Protein AF-A0A173L219-F1 (afdb_monomer)

Foldseek 3Di:
DALDQDDPPDDPVVNVVSVVLLQVDAAPWLVLLVQLLVCVVCCVPCVVSLVVSLVVDPPDDSNSPNVSSVVLNVVCVLCVVLVHNCVPHVVVLSGCSRGGDDDPVSCCSRPVVVVVVD

pLDDT: mean 87.5, std 11.92, range [40.5, 96.69]

Structure (mmCIF, N/CA/C/O backbone):
data_AF-A0A173L219-F1
#
_entry.id   AF-A0A173L219-F1
#
loop_
_atom_site.group_PDB
_atom_site.id
_atom_site.type_symbol
_atom_site.label_atom_id
_atom_site.label_alt_id
_atom_site.label_comp_id
_atom_site.label_asym_id
_atom_site.label_entity_id
_atom_site.label_seq_id
_atom_site.pdbx_PDB_ins_code
_atom_site.Cartn_x
_atom_site.Cartn_y
_atom_site.Cartn_z
_atom_site.occupancy
_atom_site.B_iso_or_equiv
_atom_site.auth_seq_id
_atom_site.auth_comp_id
_atom_site.auth_asym_id
_atom_site.auth_atom_id
_atom_site.pdbx_PDB_model_num
ATOM 1 N N . MET A 1 1 ? 4.549 -4.995 -19.127 1.00 45.41 1 MET A N 1
ATOM 2 C CA . MET A 1 1 ? 3.088 -5.220 -19.159 1.00 45.41 1 MET A CA 1
ATOM 3 C C . MET A 1 1 ? 2.520 -4.294 -18.117 1.00 45.41 1 MET A C 1
ATOM 5 O O . MET A 1 1 ? 3.044 -4.328 -17.012 1.00 45.41 1 MET A O 1
ATOM 9 N N . SER A 1 2 ? 1.538 -3.466 -18.469 1.00 55.41 2 SER A N 1
ATOM 10 C CA . SER A 1 2 ? 0.892 -2.622 -17.468 1.00 55.41 2 SER A CA 1
ATOM 11 C C . SER A 1 2 ? 0.022 -3.472 -16.558 1.00 55.41 2 SER A C 1
ATOM 13 O O . SER A 1 2 ? -0.604 -4.428 -17.018 1.00 55.41 2 SER A O 1
ATOM 15 N N . ILE A 1 3 ? 0.052 -3.181 -15.262 1.00 68.19 3 ILE A N 1
ATOM 16 C CA . ILE A 1 3 ? -0.757 -3.887 -14.271 1.00 68.19 3 ILE A CA 1
ATOM 17 C C . ILE A 1 3 ? -2.071 -3.145 -14.155 1.00 68.19 3 ILE A C 1
ATOM 19 O O . ILE A 1 3 ? -2.193 -2.150 -13.444 1.00 68.19 3 ILE A O 1
ATOM 23 N N . GLU A 1 4 ? -3.049 -3.634 -14.901 1.00 76.62 4 GLU A N 1
ATOM 24 C CA . GLU A 1 4 ? -4.408 -3.123 -14.853 1.00 76.62 4 GLU A CA 1
ATOM 25 C C . GLU A 1 4 ? -5.155 -3.782 -13.692 1.00 76.62 4 GLU A C 1
ATOM 27 O O . GLU A 1 4 ? -5.053 -4.989 -13.457 1.00 76.62 4 GLU A O 1
ATOM 32 N N . ARG A 1 5 ? -5.879 -2.962 -12.926 1.00 83.06 5 ARG A N 1
ATOM 33 C CA . ARG A 1 5 ? -6.786 -3.442 -11.882 1.00 83.06 5 ARG A CA 1
ATOM 34 C C . ARG A 1 5 ? -7.889 -4.280 -12.547 1.00 83.06 5 ARG A C 1
ATOM 36 O O . ARG A 1 5 ? -8.445 -3.809 -13.539 1.00 83.06 5 ARG A O 1
ATOM 43 N N . PRO A 1 6 ? -8.225 -5.473 -12.023 1.00 87.25 6 PRO A N 1
ATOM 44 C CA . PRO A 1 6 ? -9.318 -6.269 -12.561 1.00 87.25 6 PRO A CA 1
ATOM 45 C C . PRO A 1 6 ? -10.645 -5.506 -12.536 1.00 87.25 6 PRO A C 1
ATOM 47 O O . PRO A 1 6 ? -10.881 -4.676 -11.652 1.00 87.25 6 PRO A O 1
ATOM 50 N N . GLU A 1 7 ? -11.523 -5.815 -13.488 1.00 89.56 7 GLU A N 1
ATOM 51 C CA . GLU A 1 7 ? -12.904 -5.333 -13.473 1.00 89.56 7 GLU A CA 1
ATOM 52 C C . GLU A 1 7 ? -13.654 -5.868 -12.240 1.00 89.56 7 GLU A C 1
ATOM 54 O O . GLU A 1 7 ? -13.315 -6.912 -11.673 1.00 89.56 7 GLU A O 1
ATOM 59 N N . TRP A 1 8 ? -14.682 -5.140 -11.798 1.00 84.12 8 TRP A N 1
ATOM 60 C CA . TRP A 1 8 ? -15.424 -5.473 -10.576 1.00 84.12 8 TRP A CA 1
ATOM 61 C C . TRP A 1 8 ? -16.128 -6.834 -10.631 1.00 84.12 8 TRP A C 1
ATOM 63 O O . TRP A 1 8 ? -16.298 -7.470 -9.595 1.00 84.12 8 TRP A O 1
ATOM 73 N N . ASP A 1 9 ? -16.521 -7.287 -11.818 1.00 91.06 9 ASP A N 1
ATOM 74 C CA . ASP A 1 9 ? -17.172 -8.573 -12.077 1.00 91.06 9 ASP A CA 1
ATOM 75 C C . ASP A 1 9 ? -16.181 -9.704 -12.409 1.00 91.06 9 ASP A C 1
ATOM 77 O O . ASP A 1 9 ? -16.592 -10.844 -12.652 1.00 91.06 9 ASP A O 1
ATOM 81 N N . ALA A 1 10 ? -14.871 -9.429 -12.382 1.00 91.75 10 ALA A N 1
ATOM 82 C CA . ALA A 1 10 ? -13.854 -10.452 -12.563 1.00 91.75 10 ALA A CA 1
ATOM 83 C C . ALA A 1 10 ? -13.937 -11.523 -11.463 1.00 91.75 10 ALA A C 1
ATOM 85 O O . ALA A 1 10 ? -14.252 -11.261 -10.302 1.00 91.75 10 ALA A O 1
ATOM 86 N N . SER A 1 11 ? -13.600 -12.764 -11.822 1.00 92.38 11 SER A N 1
ATOM 87 C CA . SER A 1 11 ? -13.628 -13.880 -10.870 1.00 92.38 11 SER A CA 1
ATOM 88 C C . SER A 1 11 ? -12.661 -13.680 -9.693 1.00 92.38 11 SER A C 1
ATOM 90 O O . SER A 1 11 ? -11.599 -13.068 -9.844 1.00 92.38 11 SER A O 1
ATOM 92 N N . CYS A 1 12 ? -12.958 -14.306 -8.549 1.00 88.19 12 CYS A N 1
ATOM 93 C CA . CYS A 1 12 ? -12.080 -14.273 -7.374 1.00 88.19 12 CYS A CA 1
ATOM 94 C C . CYS A 1 12 ? -10.646 -14.733 -7.681 1.00 88.19 12 CYS A C 1
ATOM 96 O O . CYS A 1 12 ? -9.706 -14.179 -7.129 1.00 88.19 12 CYS A O 1
ATOM 98 N N . ALA A 1 13 ? -10.457 -15.701 -8.586 1.00 92.06 13 ALA A N 1
ATOM 99 C CA . ALA A 1 13 ? -9.126 -16.179 -8.968 1.00 92.06 13 ALA A CA 1
ATOM 100 C C . ALA A 1 13 ? -8.288 -15.099 -9.680 1.00 92.06 13 ALA A C 1
ATOM 102 O O . ALA A 1 13 ? -7.078 -15.022 -9.478 1.00 92.06 13 ALA A O 1
ATOM 103 N N . VAL A 1 14 ? -8.928 -14.243 -10.485 1.00 89.56 14 VAL A N 1
ATOM 104 C CA . VAL A 1 14 ? -8.265 -13.114 -11.160 1.00 89.56 14 VAL A CA 1
ATOM 105 C C . VAL A 1 14 ? -7.879 -12.045 -10.142 1.00 89.56 14 VAL A C 1
ATOM 107 O O . VAL A 1 14 ? -6.739 -11.583 -10.140 1.00 89.56 14 VAL A O 1
ATOM 110 N N . TRP A 1 15 ? -8.799 -11.705 -9.237 1.00 87.50 15 TRP A N 1
ATOM 111 C CA . TRP A 1 15 ? -8.525 -10.788 -8.130 1.00 87.50 15 TRP A CA 1
ATOM 112 C C . TRP A 1 15 ? -7.400 -11.290 -7.227 1.00 87.50 15 TRP A C 1
ATOM 114 O O . TRP A 1 15 ? -6.500 -10.526 -6.887 1.00 87.50 15 TRP A O 1
ATOM 124 N N . GLN A 1 16 ? -7.397 -12.580 -6.897 1.00 87.81 16 GLN A N 1
ATOM 125 C CA . GLN A 1 16 ? -6.346 -13.184 -6.089 1.00 87.81 16 GLN A CA 1
ATOM 126 C C . GLN A 1 16 ? -4.990 -13.125 -6.797 1.00 87.81 16 GLN A C 1
ATOM 128 O O . GLN A 1 16 ? -4.023 -12.671 -6.196 1.00 87.81 16 GLN A O 1
ATOM 133 N N . GLY A 1 17 ? -4.929 -13.458 -8.092 1.00 89.88 17 GLY A N 1
ATOM 134 C CA . GLY A 1 17 ? -3.701 -13.322 -8.880 1.00 89.88 17 GLY A CA 1
ATOM 135 C C . GLY A 1 17 ? -3.180 -11.881 -8.952 1.00 89.88 17 GLY A C 1
ATOM 136 O O . GLY A 1 17 ? -1.973 -11.656 -8.863 1.00 89.88 17 GLY A O 1
ATOM 137 N N . TYR A 1 18 ? -4.076 -10.894 -9.057 1.00 89.19 18 TYR A N 1
ATOM 138 C CA . TYR A 1 18 ? -3.716 -9.476 -9.006 1.00 89.19 18 TYR A CA 1
ATOM 139 C C . TYR A 1 18 ? -3.141 -9.082 -7.639 1.00 89.19 18 TYR A C 1
ATOM 141 O O . TYR A 1 18 ? -2.053 -8.507 -7.568 1.00 89.19 18 TYR A O 1
ATOM 149 N N . CYS A 1 19 ? -3.824 -9.441 -6.550 1.00 87.94 19 CYS A N 1
ATOM 150 C CA . CYS A 1 19 ? -3.359 -9.186 -5.189 1.00 87.94 19 CYS A CA 1
ATOM 151 C C . CYS A 1 19 ? -2.004 -9.853 -4.916 1.00 87.94 19 CYS A C 1
ATOM 153 O O . CYS A 1 19 ? -1.095 -9.207 -4.394 1.00 87.94 19 CYS A O 1
ATOM 155 N N . ASP A 1 20 ? -1.832 -11.114 -5.311 1.00 89.56 20 ASP A N 1
ATOM 156 C CA . ASP A 1 20 ? -0.570 -11.846 -5.174 1.00 89.56 20 ASP A CA 1
ATOM 157 C C . ASP A 1 20 ? 0.561 -11.143 -5.928 1.00 89.56 20 ASP A C 1
ATOM 159 O O . ASP A 1 20 ? 1.658 -10.972 -5.391 1.00 89.56 20 ASP A O 1
ATOM 163 N N . HIS A 1 21 ? 0.283 -10.655 -7.141 1.00 90.56 21 HIS A N 1
ATOM 164 C CA . HIS A 1 21 ? 1.254 -9.907 -7.928 1.00 90.56 21 HIS A CA 1
ATOM 165 C C . HIS A 1 21 ? 1.680 -8.602 -7.239 1.00 90.56 21 HIS A C 1
ATOM 167 O O . HIS A 1 21 ? 2.879 -8.334 -7.123 1.00 90.56 21 HIS A O 1
ATOM 173 N N . LEU A 1 22 ? 0.734 -7.818 -6.709 1.00 91.00 22 LEU A N 1
ATOM 174 C CA . LEU A 1 22 ? 1.047 -6.590 -5.966 1.00 91.00 22 LEU A CA 1
ATOM 175 C C . LEU A 1 22 ? 1.828 -6.857 -4.673 1.00 91.00 22 LEU A C 1
ATOM 177 O O . LEU A 1 22 ? 2.625 -6.021 -4.245 1.00 91.00 22 LEU A O 1
ATOM 181 N N . ASN A 1 23 ? 1.622 -8.016 -4.052 1.00 89.12 23 ASN A N 1
ATOM 182 C CA . ASN A 1 23 ? 2.319 -8.421 -2.832 1.00 89.12 23 ASN A CA 1
ATOM 183 C C . ASN A 1 23 ? 3.742 -8.943 -3.071 1.00 89.12 23 ASN A C 1
ATOM 185 O O . ASN A 1 23 ? 4.484 -9.157 -2.109 1.00 89.12 23 ASN A O 1
ATOM 189 N N . THR A 1 24 ? 4.166 -9.091 -4.332 1.00 90.19 24 THR A N 1
ATOM 190 C CA . THR A 1 24 ? 5.585 -9.314 -4.653 1.00 90.19 24 THR A CA 1
ATOM 191 C C . THR A 1 24 ? 6.444 -8.089 -4.340 1.00 90.19 24 THR A C 1
ATOM 193 O O . THR A 1 24 ? 7.616 -8.244 -3.999 1.00 90.19 24 THR A O 1
ATOM 196 N N . VAL A 1 25 ? 5.867 -6.883 -4.401 1.00 91.75 25 VAL A N 1
ATOM 197 C CA . VAL A 1 25 ? 6.532 -5.638 -4.006 1.00 91.75 25 VAL A CA 1
ATOM 198 C C . VAL A 1 25 ? 6.426 -5.491 -2.494 1.00 91.75 25 VAL A C 1
ATOM 200 O O . VAL A 1 25 ? 5.349 -5.243 -1.951 1.00 91.75 25 VAL A O 1
ATOM 203 N N . LYS A 1 26 ? 7.564 -5.627 -1.812 1.00 89.25 26 LYS A N 1
ATOM 204 C CA . LYS A 1 26 ? 7.670 -5.423 -0.365 1.00 89.25 26 LYS A CA 1
ATOM 205 C C . LYS A 1 26 ? 8.357 -4.101 -0.076 1.00 89.25 26 LYS A C 1
ATOM 207 O O . LYS A 1 26 ? 9.429 -3.830 -0.616 1.00 89.25 26 LYS A O 1
ATOM 212 N N . PHE A 1 27 ? 7.766 -3.310 0.809 1.00 92.62 27 PHE A N 1
ATOM 213 C CA . PHE A 1 27 ? 8.435 -2.152 1.383 1.00 92.62 27 PHE A CA 1
ATOM 214 C C . PHE A 1 27 ? 9.255 -2.626 2.582 1.00 92.62 27 PHE A C 1
ATOM 216 O O . PHE A 1 27 ? 8.809 -3.465 3.363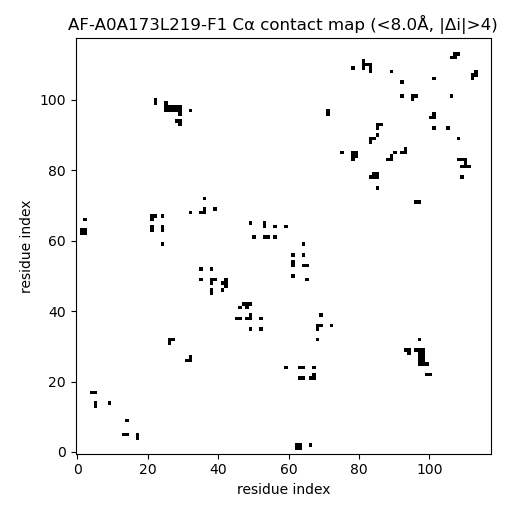 1.00 92.62 27 PHE A O 1
ATOM 223 N N . SER A 1 28 ? 10.467 -2.102 2.732 1.00 91.25 28 SER A N 1
ATOM 224 C CA . SER A 1 28 ? 11.385 -2.474 3.811 1.00 91.25 28 SER A CA 1
ATOM 225 C C . SER A 1 28 ? 10.798 -2.187 5.193 1.00 91.25 28 SER A C 1
ATOM 227 O O . SER A 1 28 ? 11.121 -2.876 6.157 1.00 91.25 28 SER A O 1
ATOM 229 N N . ASN A 1 29 ? 9.965 -1.149 5.296 1.00 93.38 29 ASN A N 1
ATOM 230 C CA . ASN A 1 29 ? 9.261 -0.742 6.506 1.00 93.38 29 ASN A CA 1
ATOM 231 C C . ASN A 1 29 ? 8.132 0.250 6.167 1.00 93.38 29 ASN A C 1
ATOM 233 O O . ASN A 1 29 ? 7.982 0.695 5.023 1.00 93.38 29 ASN A O 1
ATOM 237 N N . ALA A 1 30 ? 7.357 0.614 7.189 1.00 93.56 30 ALA A N 1
ATOM 238 C CA . ALA A 1 30 ? 6.255 1.556 7.057 1.00 93.56 30 ALA A CA 1
ATOM 239 C C . ALA A 1 30 ? 6.705 2.981 6.687 1.00 93.56 30 ALA A C 1
ATOM 241 O O . ALA A 1 30 ? 5.984 3.672 5.972 1.00 93.56 30 ALA A O 1
ATOM 242 N N . ASP A 1 31 ? 7.913 3.403 7.074 1.00 94.25 31 ASP A N 1
ATOM 243 C CA . ASP A 1 31 ? 8.449 4.724 6.713 1.00 94.25 31 ASP A CA 1
ATOM 244 C C . ASP A 1 31 ? 8.735 4.839 5.208 1.00 94.25 31 ASP A C 1
ATOM 246 O O . ASP A 1 31 ? 8.422 5.858 4.582 1.00 94.25 31 ASP A O 1
ATOM 250 N N . GLN A 1 32 ? 9.287 3.786 4.595 1.00 95.12 32 GLN A N 1
ATOM 251 C CA . GLN A 1 32 ? 9.504 3.730 3.150 1.00 95.12 32 GLN A CA 1
ATOM 252 C C . GLN A 1 32 ? 8.164 3.765 2.406 1.00 95.12 32 GLN A C 1
ATOM 254 O O . GLN A 1 32 ? 8.011 4.539 1.464 1.00 95.12 32 GLN A O 1
ATOM 259 N N . MET A 1 33 ? 7.178 2.979 2.850 1.00 95.94 33 MET A N 1
ATOM 260 C CA . MET A 1 33 ? 5.823 3.000 2.284 1.00 95.94 33 MET A CA 1
ATOM 261 C C . MET A 1 33 ? 5.190 4.396 2.396 1.00 95.94 33 MET A C 1
ATOM 263 O O . MET A 1 33 ? 4.706 4.942 1.406 1.00 95.94 33 MET A O 1
ATOM 267 N N . HIS A 1 34 ? 5.259 5.015 3.575 1.00 96.38 34 HIS A N 1
ATOM 268 C CA . HIS A 1 34 ? 4.711 6.346 3.827 1.00 96.38 34 HIS A CA 1
ATOM 269 C C . HIS A 1 34 ? 5.389 7.432 2.990 1.00 96.38 34 HIS A C 1
ATOM 271 O O . HIS A 1 34 ? 4.717 8.329 2.485 1.00 96.38 34 HIS A O 1
ATOM 277 N N . THR A 1 35 ? 6.703 7.335 2.774 1.00 96.19 35 THR A N 1
ATOM 278 C CA . THR A 1 35 ? 7.425 8.215 1.841 1.00 96.19 35 THR A CA 1
ATOM 279 C C . THR A 1 35 ? 6.826 8.123 0.435 1.00 96.19 35 THR A C 1
ATOM 281 O O . THR A 1 35 ? 6.597 9.146 -0.211 1.00 96.19 35 THR A O 1
ATOM 284 N N . GLY A 1 36 ? 6.497 6.909 -0.013 1.00 96.06 36 GLY A N 1
ATOM 285 C CA . GLY A 1 36 ? 5.777 6.690 -1.265 1.00 96.06 36 GLY A CA 1
ATOM 286 C C . GLY A 1 36 ? 4.369 7.300 -1.260 1.00 96.06 36 GLY A C 1
ATOM 287 O O . GLY A 1 36 ? 3.982 7.945 -2.233 1.00 96.06 36 GLY A O 1
ATOM 288 N N . PHE A 1 37 ? 3.610 7.182 -0.168 1.00 96.69 37 PHE A N 1
ATOM 289 C CA . PHE A 1 37 ? 2.288 7.820 -0.057 1.00 96.69 37 PHE A CA 1
ATOM 290 C C . PHE A 1 37 ? 2.374 9.343 -0.176 1.00 96.69 37 PHE A C 1
ATOM 292 O O . PHE A 1 37 ? 1.572 9.962 -0.874 1.00 96.69 37 PHE A O 1
ATOM 299 N N . VAL A 1 38 ? 3.386 9.957 0.441 1.00 95.69 38 VAL A N 1
ATOM 300 C CA . VAL A 1 38 ? 3.651 11.394 0.291 1.00 95.69 38 VAL A CA 1
ATOM 301 C C . VAL A 1 38 ? 3.953 11.754 -1.166 1.00 95.69 38 VAL A C 1
ATOM 303 O O . VAL A 1 38 ? 3.467 12.782 -1.641 1.00 95.69 38 VAL A O 1
ATOM 306 N N . ALA A 1 39 ? 4.684 10.903 -1.890 1.00 95.88 39 ALA A N 1
ATOM 307 C CA . ALA A 1 39 ? 4.932 11.088 -3.316 1.00 95.88 39 ALA A CA 1
ATOM 308 C C . ALA A 1 39 ? 3.640 10.996 -4.154 1.00 95.88 39 ALA A C 1
ATOM 310 O O . ALA A 1 39 ? 3.439 11.828 -5.037 1.00 95.88 39 ALA A O 1
ATOM 311 N N . ILE A 1 40 ? 2.724 10.067 -3.840 1.00 94.88 40 ILE A N 1
ATOM 312 C CA . ILE A 1 40 ? 1.391 9.988 -4.474 1.00 94.88 40 ILE A CA 1
ATOM 313 C C . ILE A 1 40 ? 0.600 11.280 -4.239 1.00 94.88 40 ILE A C 1
ATOM 315 O O . ILE A 1 40 ? 0.114 11.887 -5.191 1.00 94.88 40 ILE A O 1
ATOM 319 N N . MET A 1 41 ? 0.508 11.746 -2.989 1.00 94.12 41 MET A N 1
ATOM 320 C CA . MET A 1 41 ? -0.255 12.956 -2.645 1.00 94.12 41 MET A CA 1
ATOM 321 C C . MET A 1 41 ? 0.251 14.213 -3.372 1.00 94.12 41 MET A C 1
ATOM 323 O O . MET A 1 41 ? -0.504 15.160 -3.600 1.00 94.12 41 MET A O 1
ATOM 327 N N . ARG A 1 42 ? 1.538 14.241 -3.731 1.00 93.38 42 ARG A N 1
ATOM 328 C CA . ARG A 1 42 ? 2.193 15.378 -4.391 1.00 93.38 42 ARG A CA 1
ATOM 329 C C . ARG A 1 42 ? 2.308 15.233 -5.901 1.00 93.38 42 ARG A C 1
ATOM 331 O O . ARG A 1 42 ? 2.615 16.229 -6.551 1.00 93.38 42 ARG A O 1
ATOM 338 N N . GLU A 1 43 ? 2.008 14.065 -6.464 1.00 92.12 43 GLU A N 1
ATOM 339 C CA . GLU A 1 43 ? 2.269 13.703 -7.864 1.00 92.12 43 GLU A CA 1
ATOM 340 C C . GLU A 1 43 ? 1.771 14.751 -8.870 1.00 92.12 43 GLU A C 1
ATOM 342 O O . GLU A 1 43 ? 2.465 15.071 -9.831 1.00 92.12 43 GLU A O 1
ATOM 347 N N . ARG A 1 44 ? 0.599 15.358 -8.629 1.00 89.94 44 ARG A N 1
ATOM 348 C CA . ARG A 1 44 ? 0.043 16.394 -9.518 1.00 89.94 44 ARG A CA 1
ATOM 349 C C . ARG A 1 44 ? 0.949 17.625 -9.653 1.00 89.94 44 ARG A C 1
ATOM 351 O O . ARG A 1 44 ? 0.926 18.282 -10.691 1.00 89.94 44 ARG A O 1
ATOM 358 N N . LYS A 1 45 ? 1.687 17.975 -8.597 1.00 93.94 45 LYS A N 1
ATOM 359 C CA . LYS A 1 45 ? 2.609 19.122 -8.559 1.00 93.94 45 LYS A CA 1
ATOM 360 C C . LYS A 1 45 ? 4.072 18.704 -8.738 1.00 93.94 45 LYS A C 1
ATOM 362 O O . LYS A 1 45 ? 4.844 19.502 -9.256 1.00 93.94 45 LYS A O 1
ATOM 367 N N . HIS A 1 46 ? 4.413 17.482 -8.331 1.00 93.44 46 HIS A N 1
ATOM 368 C CA . HIS A 1 46 ? 5.767 16.927 -8.283 1.00 93.44 46 HIS A CA 1
ATOM 369 C C . HIS A 1 46 ? 5.788 15.480 -8.813 1.00 93.44 46 HIS A C 1
ATOM 371 O O . HIS A 1 46 ? 5.987 14.534 -8.047 1.00 93.44 46 HIS A O 1
ATOM 377 N N . PRO A 1 47 ? 5.537 15.255 -10.116 1.00 90.50 47 PRO A N 1
ATOM 378 C CA . PRO A 1 47 ? 5.503 13.906 -10.695 1.00 90.50 47 PRO A CA 1
ATOM 379 C C . PRO A 1 47 ? 6.856 13.174 -10.610 1.00 90.50 47 PRO A C 1
ATOM 381 O O . PRO A 1 47 ? 6.924 11.946 -10.695 1.00 90.50 47 PRO A O 1
ATOM 384 N N . GLU A 1 48 ? 7.951 13.913 -10.461 1.00 93.81 48 GLU A N 1
ATOM 385 C CA . GLU A 1 48 ? 9.297 13.398 -10.242 1.00 93.81 48 GLU A CA 1
ATOM 386 C C . GLU A 1 48 ? 9.458 12.649 -8.915 1.00 93.81 48 GLU A C 1
ATOM 388 O O . GLU A 1 48 ? 10.216 11.681 -8.888 1.00 93.81 48 GLU A O 1
ATOM 393 N N . ASP A 1 49 ? 8.725 13.022 -7.860 1.00 93.94 49 ASP A N 1
ATOM 394 C CA . ASP A 1 49 ? 8.849 12.400 -6.534 1.00 93.94 49 ASP A CA 1
ATOM 395 C C . ASP A 1 49 ? 8.494 10.912 -6.604 1.00 93.94 49 ASP A C 1
ATOM 397 O O . ASP A 1 49 ? 9.263 10.051 -6.168 1.00 93.94 49 ASP A O 1
ATOM 401 N N . LEU A 1 50 ? 7.357 10.596 -7.235 1.00 93.69 50 LEU A N 1
ATOM 402 C CA . LEU A 1 50 ? 6.920 9.213 -7.410 1.00 93.69 50 LEU A CA 1
ATOM 403 C C . LEU A 1 50 ? 7.883 8.452 -8.326 1.00 93.69 50 LEU A C 1
ATOM 405 O O . LEU A 1 50 ? 8.266 7.327 -8.015 1.00 93.69 50 LEU A O 1
ATOM 409 N N . ARG A 1 51 ? 8.344 9.079 -9.418 1.00 93.06 51 ARG A N 1
ATOM 410 C CA . ARG A 1 51 ? 9.313 8.469 -10.346 1.00 93.06 51 ARG A CA 1
ATOM 411 C C . ARG A 1 51 ? 10.643 8.134 -9.672 1.00 93.06 51 ARG A C 1
ATOM 413 O O . ARG A 1 51 ? 11.221 7.090 -9.964 1.00 93.06 51 ARG A O 1
ATOM 420 N N . LEU A 1 52 ? 11.152 9.013 -8.812 1.00 93.62 52 LEU A N 1
ATOM 421 C CA . LEU A 1 52 ? 12.390 8.786 -8.067 1.00 93.62 52 LEU A CA 1
ATOM 422 C C . LEU A 1 52 ? 12.207 7.689 -7.020 1.00 93.62 52 LEU A C 1
ATOM 424 O O . LEU A 1 52 ? 13.069 6.820 -6.907 1.00 93.62 52 LEU A O 1
ATOM 428 N N . PHE A 1 53 ? 11.072 7.688 -6.320 1.00 94.94 53 PHE A N 1
ATOM 429 C CA . PHE A 1 53 ? 10.740 6.654 -5.348 1.00 94.94 53 PHE A CA 1
ATOM 430 C C . PHE A 1 53 ? 10.715 5.256 -5.984 1.00 94.94 53 PHE A C 1
ATOM 432 O O . PHE A 1 53 ? 11.430 4.362 -5.531 1.00 94.94 53 PHE A O 1
ATOM 439 N N . VAL A 1 54 ? 9.963 5.068 -7.077 1.00 94.25 54 VAL A N 1
ATOM 440 C CA . VAL A 1 54 ? 9.820 3.743 -7.714 1.00 94.25 54 VAL A CA 1
ATOM 441 C C . VAL A 1 54 ? 11.117 3.246 -8.351 1.00 94.25 54 VAL A C 1
ATOM 443 O O . VAL A 1 54 ? 11.373 2.046 -8.358 1.00 94.25 54 VAL A O 1
ATOM 446 N N . ARG A 1 55 ? 11.992 4.152 -8.814 1.00 92.19 55 ARG A N 1
ATOM 447 C CA . ARG A 1 55 ? 13.335 3.797 -9.311 1.00 92.19 55 ARG A CA 1
ATOM 448 C C . ARG A 1 55 ? 14.227 3.160 -8.242 1.00 92.19 55 ARG A C 1
ATOM 450 O O . ARG A 1 55 ? 15.194 2.496 -8.602 1.00 92.19 55 ARG A O 1
ATOM 457 N N . GLY A 1 56 ? 13.920 3.348 -6.957 1.00 90.38 56 GLY A N 1
ATOM 458 C CA . GLY A 1 56 ? 14.649 2.729 -5.850 1.00 90.38 56 GLY A CA 1
ATOM 459 C C . GLY A 1 56 ? 14.408 1.222 -5.688 1.00 90.38 56 GLY A C 1
ATOM 460 O O . GLY A 1 56 ? 15.163 0.567 -4.973 1.00 90.38 56 GLY A O 1
ATOM 461 N N . PHE A 1 57 ? 13.395 0.653 -6.349 1.00 92.25 57 PHE A N 1
ATOM 462 C CA . PHE A 1 57 ? 13.009 -0.755 -6.214 1.00 92.25 57 PHE A CA 1
ATOM 463 C C . PHE A 1 57 ? 13.652 -1.610 -7.310 1.00 92.25 57 PHE A C 1
ATOM 465 O O . PHE A 1 57 ? 13.023 -1.979 -8.303 1.00 92.25 57 PHE A O 1
ATOM 472 N N . ALA A 1 58 ? 14.936 -1.924 -7.131 1.00 84.19 58 ALA A N 1
ATOM 473 C CA . ALA A 1 58 ? 15.662 -2.79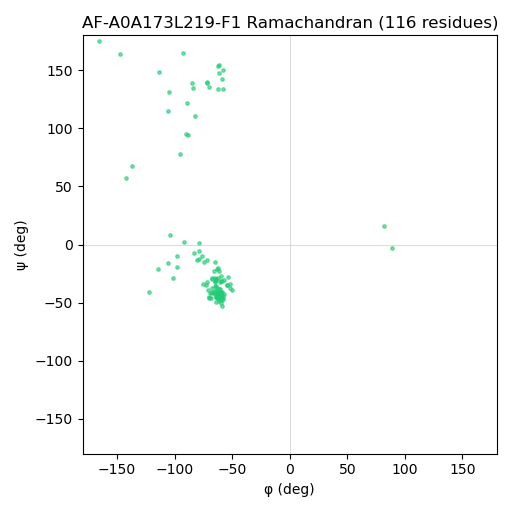8 -8.048 1.00 84.19 58 ALA A CA 1
ATOM 474 C C . ALA A 1 58 ? 14.977 -4.174 -8.166 1.00 84.19 58 ALA A C 1
ATOM 476 O O . ALA A 1 58 ? 14.631 -4.792 -7.162 1.00 84.19 58 ALA A O 1
ATOM 477 N N . GLY A 1 59 ? 14.807 -4.663 -9.396 1.00 84.69 59 GLY A N 1
ATOM 478 C CA . GLY A 1 59 ? 14.201 -5.972 -9.668 1.00 84.69 59 GLY A CA 1
ATOM 479 C C . GLY A 1 59 ? 12.677 -5.971 -9.821 1.00 84.69 59 GLY A C 1
ATOM 480 O O . GLY A 1 59 ? 12.122 -7.011 -10.165 1.00 84.69 59 GLY A O 1
ATOM 481 N N . HIS A 1 60 ? 12.014 -4.824 -9.647 1.00 87.44 60 HIS A N 1
ATOM 482 C CA . HIS A 1 60 ? 10.594 -4.658 -9.949 1.00 87.44 60 HIS A CA 1
ATOM 483 C C . HIS A 1 60 ? 10.385 -3.684 -11.108 1.00 87.44 60 HIS A C 1
ATOM 485 O O . HIS A 1 60 ? 11.145 -2.732 -11.293 1.00 87.44 60 HIS A O 1
ATOM 491 N N . ASP A 1 61 ? 9.332 -3.921 -11.887 1.00 89.75 61 ASP A N 1
ATOM 492 C CA . ASP A 1 61 ? 8.880 -2.953 -12.877 1.00 89.75 61 ASP A CA 1
ATOM 493 C C . ASP A 1 61 ? 8.267 -1.72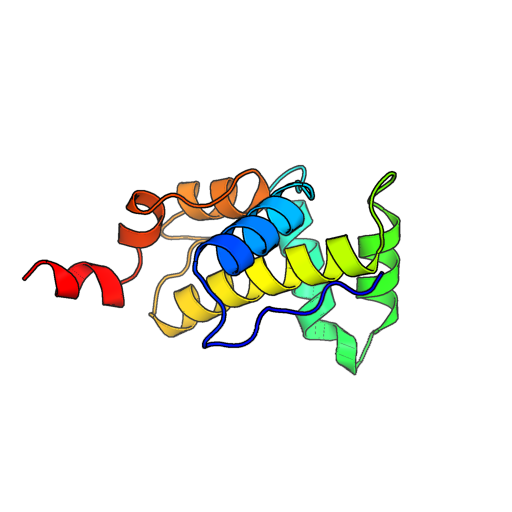2 -12.165 1.00 89.75 61 ASP A C 1
ATOM 495 O O . ASP A 1 61 ? 7.503 -1.891 -11.206 1.00 89.75 61 ASP A O 1
ATOM 499 N N . PRO A 1 62 ? 8.588 -0.479 -12.582 1.00 91.00 62 PRO A N 1
ATOM 500 C CA . PRO A 1 62 ? 8.078 0.730 -11.933 1.00 91.00 62 PRO A CA 1
ATOM 501 C C . PRO A 1 62 ? 6.549 0.826 -11.869 1.00 91.00 62 PRO A C 1
ATOM 503 O O . PRO A 1 62 ? 6.016 1.415 -10.923 1.00 91.00 62 PRO A O 1
ATOM 506 N N . GLU A 1 63 ? 5.834 0.261 -12.845 1.00 90.38 63 GLU A N 1
ATOM 507 C CA . GLU A 1 63 ? 4.371 0.250 -12.846 1.00 90.38 63 GLU A CA 1
ATOM 508 C C . GLU A 1 63 ? 3.842 -0.704 -11.772 1.00 90.38 63 GLU A C 1
ATOM 510 O O . GLU A 1 63 ? 2.923 -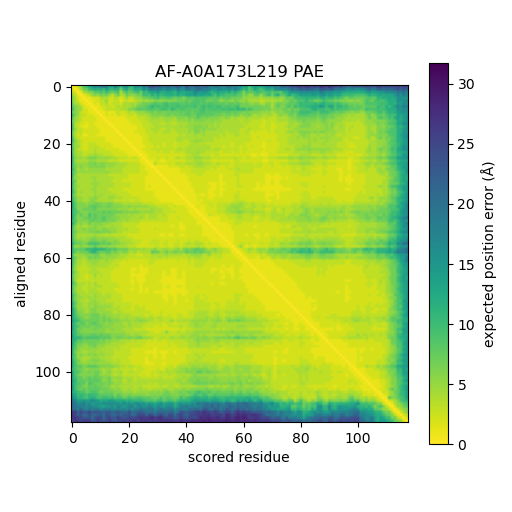0.332 -11.043 1.00 90.38 63 GLU A O 1
ATOM 515 N N . THR A 1 64 ? 4.479 -1.866 -11.570 1.00 91.56 64 THR A N 1
ATOM 516 C CA . THR A 1 64 ? 4.166 -2.780 -10.454 1.00 91.56 64 THR A CA 1
ATOM 517 C C . THR A 1 64 ? 4.331 -2.099 -9.107 1.00 91.56 64 THR A C 1
ATOM 519 O O . THR A 1 64 ? 3.449 -2.194 -8.256 1.00 91.56 64 THR A O 1
ATOM 522 N N . VAL A 1 65 ? 5.442 -1.387 -8.907 1.00 93.69 65 VAL A N 1
ATOM 523 C CA . VAL A 1 65 ? 5.709 -0.683 -7.644 1.00 93.69 65 VAL A CA 1
ATOM 524 C C . VAL A 1 65 ? 4.675 0.416 -7.419 1.00 93.69 65 VAL A C 1
ATOM 526 O O . VAL A 1 65 ? 4.144 0.548 -6.318 1.00 93.69 65 VAL A O 1
ATOM 529 N N . THR A 1 66 ? 4.342 1.170 -8.469 1.00 94.00 66 THR A N 1
ATOM 530 C CA . THR A 1 66 ? 3.310 2.212 -8.410 1.00 94.00 66 THR A CA 1
ATOM 531 C C . THR A 1 66 ? 1.944 1.623 -8.064 1.00 94.00 66 THR A C 1
ATOM 533 O O . THR A 1 66 ? 1.268 2.142 -7.179 1.00 94.00 66 THR A O 1
ATOM 536 N N . ALA A 1 67 ? 1.541 0.531 -8.717 1.00 92.75 67 ALA A N 1
ATOM 537 C CA . ALA A 1 67 ? 0.270 -0.139 -8.457 1.00 92.75 67 ALA A CA 1
ATOM 538 C C . ALA A 1 67 ? 0.210 -0.697 -7.025 1.00 92.75 67 ALA A C 1
ATOM 540 O O . ALA A 1 67 ? -0.765 -0.468 -6.312 1.00 92.75 67 ALA A O 1
ATOM 541 N N . ALA A 1 68 ? 1.282 -1.346 -6.563 1.00 94.06 68 ALA A N 1
ATOM 542 C CA . ALA A 1 68 ? 1.377 -1.893 -5.211 1.00 94.06 68 ALA A CA 1
ATOM 543 C C . ALA A 1 68 ? 1.337 -0.804 -4.128 1.00 94.06 68 ALA A C 1
ATOM 545 O O . ALA A 1 68 ? 0.766 -1.020 -3.055 1.00 94.06 68 ALA A O 1
ATOM 546 N N . LEU A 1 69 ? 1.936 0.358 -4.408 1.00 95.31 69 LEU A N 1
ATOM 547 C CA . LEU A 1 69 ? 1.899 1.529 -3.538 1.00 95.31 69 LEU A CA 1
ATOM 548 C C . LEU A 1 69 ? 0.501 2.162 -3.513 1.00 95.31 69 LEU A C 1
ATOM 550 O O . LEU A 1 69 ? -0.001 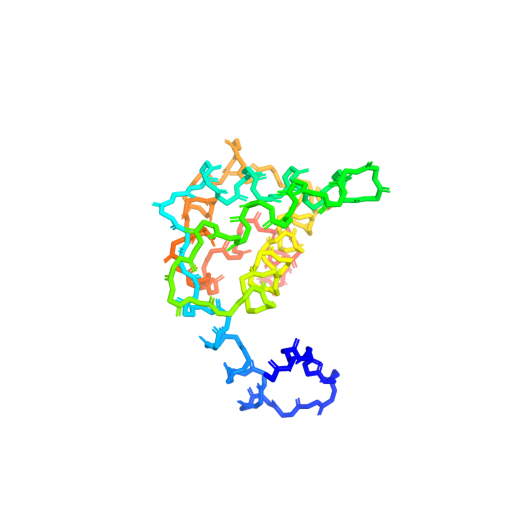2.455 -2.433 1.00 95.31 69 LEU A O 1
ATOM 554 N N . ARG A 1 70 ? -0.147 2.3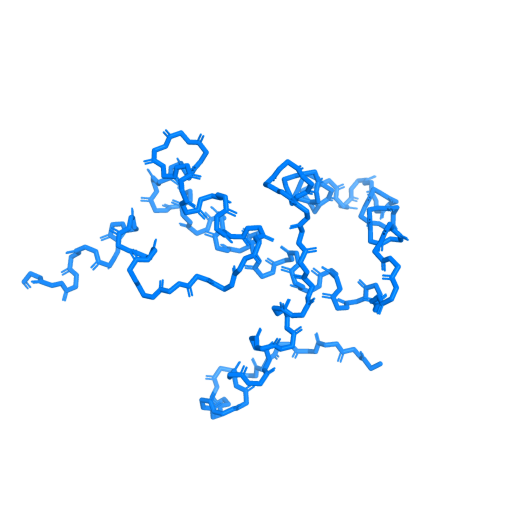35 -4.674 1.00 94.25 70 ARG A N 1
ATOM 555 C CA . ARG A 1 70 ? -1.513 2.880 -4.767 1.00 94.25 70 ARG A CA 1
ATOM 556 C C . ARG A 1 70 ? -2.537 1.994 -4.066 1.00 94.25 70 ARG A C 1
ATOM 558 O O . ARG A 1 70 ? -3.342 2.520 -3.314 1.00 94.25 70 ARG A O 1
ATOM 565 N N . ALA A 1 71 ? -2.453 0.674 -4.221 1.00 92.31 71 ALA A N 1
ATOM 566 C CA . ALA A 1 71 ? -3.353 -0.252 -3.532 1.00 92.31 71 ALA A CA 1
ATOM 567 C C . ALA A 1 71 ? -3.266 -0.123 -2.000 1.00 92.31 71 ALA A C 1
ATOM 569 O O . ALA A 1 71 ? -4.280 -0.115 -1.312 1.00 92.31 71 ALA A O 1
ATOM 570 N N . ARG A 1 72 ? -2.057 0.041 -1.450 1.00 94.31 72 ARG A N 1
ATOM 571 C CA . ARG A 1 72 ? -1.866 0.268 -0.006 1.00 94.31 72 ARG A CA 1
ATOM 572 C C . ARG A 1 72 ? -2.287 1.669 0.426 1.00 94.31 72 ARG A C 1
ATOM 574 O O . ARG A 1 72 ? -2.802 1.832 1.525 1.00 94.31 72 ARG A O 1
ATOM 581 N N . TYR A 1 73 ? -2.077 2.664 -0.433 1.00 95.00 73 TYR A N 1
ATOM 582 C CA . TYR A 1 73 ? -2.551 4.025 -0.203 1.00 95.00 73 TYR A CA 1
ATOM 583 C C . TYR A 1 73 ? -4.081 4.070 -0.121 1.00 95.00 73 TYR A C 1
ATOM 585 O O . TYR A 1 73 ? -4.601 4.693 0.793 1.00 95.00 73 TYR A O 1
ATOM 593 N N . GLU A 1 74 ? -4.788 3.363 -1.009 1.00 92.12 74 GLU A N 1
ATOM 594 C CA . GLU A 1 74 ? -6.252 3.233 -0.967 1.00 92.12 74 GLU A CA 1
ATOM 595 C C . GLU A 1 74 ? -6.722 2.641 0.370 1.00 92.12 74 GLU A C 1
ATOM 597 O O . GLU A 1 74 ? -7.609 3.208 0.992 1.00 92.12 74 GLU A O 1
ATOM 602 N N . ILE A 1 75 ? -6.076 1.579 0.869 1.00 91.75 75 ILE A N 1
ATOM 603 C CA . ILE A 1 75 ? -6.397 0.995 2.187 1.00 91.75 75 ILE A CA 1
ATOM 604 C C . ILE A 1 75 ? -6.181 2.008 3.320 1.00 91.75 75 ILE A C 1
ATOM 606 O O . ILE A 1 75 ? -6.992 2.099 4.238 1.00 91.75 75 ILE A O 1
ATOM 610 N N . TRP A 1 76 ? -5.084 2.768 3.277 1.00 93.88 76 TRP A N 1
ATOM 611 C CA . TRP A 1 76 ? -4.794 3.773 4.300 1.00 93.88 76 TRP A CA 1
ATOM 612 C C . TRP A 1 76 ? -5.790 4.939 4.274 1.00 93.88 76 TRP A C 1
ATOM 614 O O . TRP A 1 76 ? -6.232 5.370 5.336 1.00 93.88 76 TRP A O 1
ATOM 624 N N . VAL A 1 77 ? -6.161 5.424 3.086 1.00 93.38 77 VAL A N 1
ATOM 625 C CA . VAL A 1 77 ? -7.183 6.470 2.925 1.00 93.38 77 VAL A CA 1
ATOM 626 C C . VAL A 1 77 ? -8.540 5.971 3.410 1.00 93.38 77 VAL A C 1
ATOM 628 O O . VAL A 1 77 ? -9.172 6.656 4.202 1.00 93.38 77 VAL A O 1
ATOM 631 N N . GLU A 1 78 ? -8.938 4.753 3.039 1.00 90.94 78 GLU A N 1
ATOM 632 C CA . GLU A 1 78 ? -10.187 4.141 3.510 1.00 90.94 78 GLU A CA 1
ATOM 633 C C . GLU A 1 78 ? -10.219 4.028 5.043 1.00 90.94 78 GLU A C 1
ATOM 635 O O . GLU A 1 78 ? -11.231 4.325 5.673 1.00 90.94 78 GLU A O 1
ATOM 640 N N . ALA A 1 79 ? -9.094 3.656 5.669 1.00 90.69 79 ALA A N 1
ATOM 641 C CA . ALA A 1 79 ? -8.989 3.613 7.128 1.00 90.69 79 ALA A CA 1
ATOM 642 C C . ALA A 1 79 ? -9.233 4.996 7.747 1.00 90.69 79 ALA A C 1
ATOM 644 O O . ALA A 1 79 ? -10.011 5.118 8.694 1.00 90.69 79 ALA A O 1
ATOM 645 N N . GLN A 1 80 ? -8.611 6.038 7.185 1.00 90.56 80 GLN A N 1
ATOM 646 C CA . GLN A 1 80 ? -8.796 7.415 7.642 1.00 90.56 80 GLN A CA 1
ATOM 647 C C . GLN A 1 80 ? -10.232 7.902 7.445 1.00 90.56 80 GLN A C 1
ATOM 649 O O . GLN A 1 80 ? -10.785 8.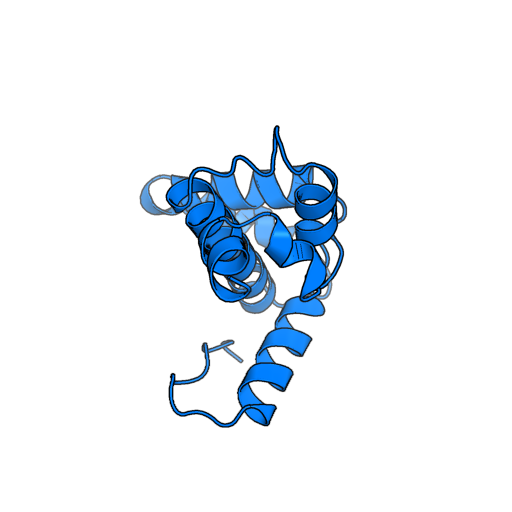522 8.354 1.00 90.56 80 GLN A O 1
ATOM 654 N N . ASP A 1 81 ? -10.846 7.588 6.305 1.00 89.88 81 ASP A N 1
ATOM 655 C CA . ASP A 1 81 ? -12.237 7.933 6.001 1.00 89.88 81 ASP A CA 1
ATOM 656 C C . ASP A 1 81 ? -13.213 7.220 6.955 1.00 89.88 81 ASP A C 1
ATOM 658 O O . ASP A 1 81 ? -14.233 7.789 7.347 1.00 89.88 81 ASP A O 1
ATOM 662 N N . CYS A 1 82 ? -12.851 6.025 7.433 1.00 86.81 82 CYS A N 1
ATOM 663 C CA . CYS A 1 82 ? -13.547 5.310 8.504 1.00 86.81 82 CYS A CA 1
ATOM 664 C C . CYS A 1 82 ? -13.229 5.829 9.924 1.00 86.81 82 CYS A C 1
ATOM 666 O O . CYS A 1 82 ? -13.730 5.273 10.901 1.00 86.81 82 CYS A O 1
ATOM 668 N N . GLY A 1 83 ? -12.403 6.869 10.076 1.00 89.38 83 GLY A N 1
ATOM 669 C CA . GLY A 1 83 ? -12.032 7.447 11.373 1.00 89.38 83 GLY A CA 1
ATOM 670 C C . GLY A 1 83 ? -10.916 6.704 12.118 1.00 89.38 83 GLY A C 1
ATOM 671 O O . GLY A 1 83 ? -10.737 6.918 13.317 1.00 89.38 83 GLY A O 1
ATOM 672 N N . VAL A 1 84 ? -10.164 5.840 11.433 1.00 91.19 84 VAL A N 1
ATOM 673 C CA . VAL A 1 84 ? -9.062 5.055 12.002 1.00 91.19 84 VAL A CA 1
ATOM 674 C C . VAL A 1 84 ? -7.726 5.621 11.540 1.00 91.19 84 VAL A C 1
ATOM 676 O O . VAL A 1 84 ? -7.365 5.533 10.366 1.00 91.19 84 VAL A O 1
ATOM 679 N N . ASP A 1 85 ? -6.935 6.143 12.476 1.00 92.06 85 ASP A N 1
ATOM 680 C CA . ASP A 1 85 ? -5.545 6.483 12.186 1.00 92.06 85 ASP A CA 1
ATOM 681 C C . ASP A 1 85 ? -4.626 5.285 12.440 1.00 92.06 85 ASP A C 1
ATOM 683 O O . ASP A 1 85 ? -4.127 5.085 13.547 1.00 92.06 85 ASP A O 1
ATOM 687 N N . LEU A 1 86 ? -4.334 4.510 11.392 1.00 92.12 86 LEU A N 1
ATOM 688 C CA . LEU A 1 86 ? -3.424 3.362 11.489 1.00 92.12 86 LEU A CA 1
ATOM 689 C C . LEU A 1 86 ? -2.054 3.730 12.093 1.00 92.12 86 LEU A C 1
ATOM 691 O O . LEU A 1 86 ? -1.415 2.896 12.729 1.00 92.12 86 LEU A O 1
ATOM 695 N N . LYS A 1 87 ? -1.595 4.978 11.937 1.00 91.56 87 LYS A N 1
ATOM 696 C CA . LYS A 1 87 ? -0.291 5.421 12.447 1.00 91.56 87 LYS A CA 1
ATOM 697 C C . LYS A 1 87 ? -0.293 5.724 13.942 1.00 91.56 87 LYS A C 1
ATOM 699 O O . LYS A 1 87 ? 0.786 5.883 14.508 1.00 91.56 87 LYS A O 1
ATOM 704 N N . GLU A 1 88 ? -1.459 5.819 14.569 1.00 90.81 88 GLU A N 1
ATOM 705 C CA . GLU A 1 88 ? -1.590 6.149 15.990 1.00 90.81 88 GLU A CA 1
ATO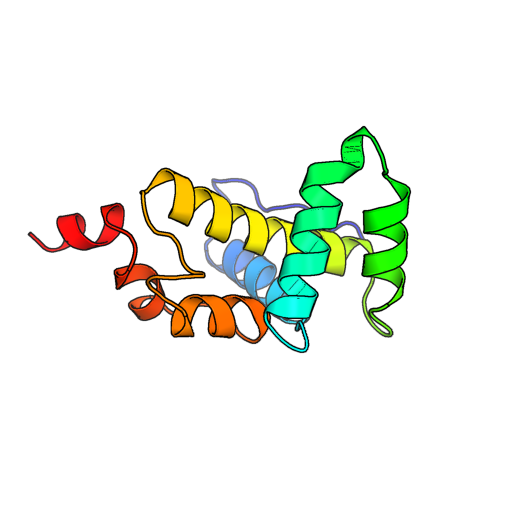M 706 C C . GLU A 1 88 ? -2.344 5.066 16.767 1.00 90.81 88 GLU A C 1
ATOM 708 O O . GLU A 1 88 ? -1.934 4.714 17.874 1.00 90.81 88 GLU A O 1
ATOM 713 N N . SER A 1 89 ? -3.409 4.502 16.191 1.00 89.44 89 SER A N 1
ATOM 714 C CA . SER A 1 89 ? -4.306 3.557 16.862 1.00 89.44 89 SER A CA 1
ATOM 715 C C . SER A 1 89 ? -4.141 2.094 16.437 1.00 89.44 89 SER A C 1
ATOM 717 O O . SER A 1 89 ? -4.591 1.220 17.175 1.00 89.44 89 SER A O 1
ATOM 719 N N . ALA A 1 90 ? -3.475 1.804 15.311 1.00 91.50 90 ALA A N 1
ATOM 720 C CA . ALA A 1 90 ? -3.269 0.438 14.798 1.00 91.50 90 ALA A CA 1
ATOM 721 C C . ALA A 1 90 ? -1.870 0.251 14.171 1.00 91.50 90 ALA A C 1
ATOM 723 O O . ALA A 1 90 ? -1.712 -0.086 12.993 1.00 91.50 90 ALA A O 1
ATOM 724 N N . LEU A 1 91 ? -0.832 0.512 14.975 1.00 92.81 91 LEU A N 1
ATOM 725 C CA . LEU A 1 91 ? 0.578 0.506 14.553 1.00 92.81 91 LEU A CA 1
ATOM 726 C C . LEU A 1 91 ? 1.050 -0.836 13.972 1.00 92.81 91 LEU A C 1
ATOM 728 O O . LEU A 1 91 ? 1.936 -0.871 13.116 1.00 92.81 91 LEU A O 1
ATOM 732 N N . ASP A 1 92 ? 0.484 -1.937 14.447 1.00 93.25 92 ASP A N 1
ATOM 733 C CA . ASP A 1 92 ? 0.731 -3.288 13.956 1.00 93.25 92 ASP A CA 1
ATOM 734 C C . ASP A 1 92 ? 0.181 -3.483 12.538 1.00 93.25 92 ASP A C 1
ATOM 736 O O . ASP A 1 92 ? 0.918 -3.945 11.664 1.00 93.25 92 ASP A O 1
ATOM 740 N N . VAL A 1 93 ? -1.054 -3.042 12.278 1.00 93.12 93 VAL A N 1
ATOM 741 C CA . VAL A 1 93 ? -1.665 -3.046 10.938 1.00 93.12 93 VAL A CA 1
ATOM 742 C C . VAL A 1 93 ? -0.903 -2.111 9.999 1.00 93.12 93 VAL A C 1
ATOM 744 O O . VAL A 1 93 ? -0.621 -2.466 8.854 1.00 93.12 93 VAL A O 1
ATOM 747 N N . TRP A 1 94 ? -0.474 -0.946 10.488 1.00 95.06 94 TRP A N 1
ATOM 748 C CA . TRP A 1 94 ? 0.371 -0.018 9.734 1.00 95.06 94 TRP A CA 1
ATOM 749 C C . TRP A 1 94 ? 1.713 -0.637 9.313 1.00 95.06 94 TRP A C 1
ATOM 751 O O . TRP A 1 94 ? 2.126 -0.522 8.155 1.00 95.06 94 TRP A O 1
ATOM 761 N N . ALA A 1 95 ? 2.389 -1.332 10.230 1.00 94.00 95 ALA A N 1
ATOM 762 C CA . ALA A 1 95 ? 3.627 -2.049 9.932 1.00 94.00 95 ALA A CA 1
ATOM 763 C C . ALA A 1 95 ? 3.393 -3.248 8.993 1.00 94.00 95 ALA A C 1
ATOM 765 O O . ALA A 1 95 ? 4.208 -3.516 8.099 1.00 94.00 95 ALA A O 1
ATOM 766 N N . ALA A 1 96 ? 2.273 -3.953 9.166 1.00 93.25 96 ALA A N 1
ATOM 767 C CA . ALA A 1 96 ? 1.878 -5.076 8.327 1.00 93.25 96 ALA A CA 1
ATOM 768 C C . ALA A 1 96 ? 1.629 -4.644 6.880 1.00 93.25 96 ALA A C 1
ATOM 770 O O . ALA A 1 96 ? 2.188 -5.259 5.971 1.00 93.25 96 ALA A O 1
ATOM 771 N N . LEU A 1 97 ? 0.890 -3.548 6.673 1.00 93.19 97 LEU A N 1
ATOM 772 C CA . LEU A 1 97 ? 0.540 -3.006 5.358 1.00 93.19 97 LEU A CA 1
ATOM 773 C C . LEU A 1 97 ? 1.773 -2.807 4.458 1.00 93.19 97 LEU A C 1
ATOM 775 O O . LEU A 1 97 ? 1.713 -3.032 3.248 1.00 93.19 97 LEU A O 1
ATOM 779 N N . ALA A 1 98 ? 2.916 -2.445 5.045 1.00 92.81 98 ALA A N 1
ATOM 780 C CA . ALA A 1 98 ? 4.167 -2.246 4.318 1.00 92.81 98 ALA A CA 1
ATOM 781 C C . ALA A 1 98 ? 4.859 -3.553 3.891 1.00 92.81 98 ALA A C 1
ATOM 783 O O . ALA A 1 98 ? 5.504 -3.608 2.842 1.00 92.81 98 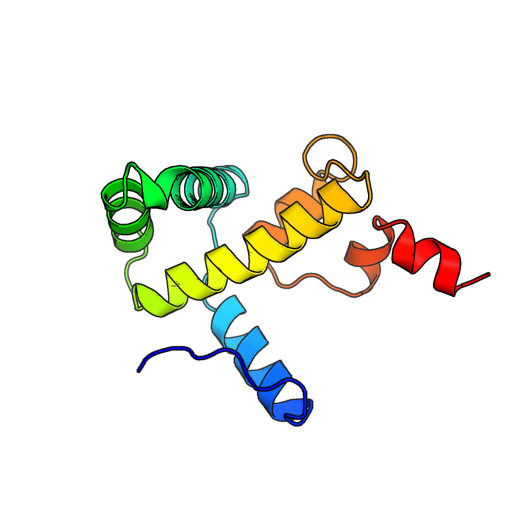ALA A O 1
ATOM 784 N N . THR A 1 99 ? 4.753 -4.610 4.694 1.00 88.75 99 THR A N 1
ATOM 785 C CA . THR A 1 99 ? 5.672 -5.760 4.621 1.00 88.75 99 THR A CA 1
ATOM 786 C C . THR A 1 99 ? 5.005 -7.063 4.190 1.00 88.75 99 THR A C 1
ATOM 788 O O . THR A 1 99 ? 5.690 -7.972 3.704 1.00 88.75 99 THR A O 1
ATOM 791 N N . ARG A 1 100 ? 3.679 -7.166 4.332 1.00 89.44 100 ARG A N 1
ATOM 792 C CA . ARG A 1 100 ? 2.899 -8.368 4.022 1.00 89.44 100 ARG A CA 1
ATOM 793 C C . ARG A 1 100 ? 1.493 -8.023 3.508 1.00 89.44 100 ARG A C 1
ATOM 795 O O . ARG A 1 100 ? 1.042 -6.893 3.681 1.00 89.44 100 ARG A O 1
ATOM 802 N N . PRO A 1 101 ? 0.788 -8.982 2.883 1.00 87.31 101 PRO A N 1
ATOM 803 C CA . PRO A 1 101 ? -0.654 -8.870 2.693 1.00 87.31 101 PRO A CA 1
ATOM 804 C C . PRO A 1 101 ? -1.355 -8.731 4.051 1.00 87.31 101 PRO A C 1
ATOM 806 O O . PRO A 1 101 ? -0.951 -9.387 5.020 1.00 87.31 101 PRO A O 1
ATOM 809 N N . LEU A 1 102 ? -2.400 -7.905 4.108 1.00 88.06 102 LEU A N 1
ATOM 810 C CA . LEU A 1 102 ? -3.296 -7.868 5.262 1.00 88.06 102 LEU A CA 1
ATOM 811 C C . LEU A 1 102 ? -4.162 -9.134 5.289 1.00 88.06 102 LEU A C 1
ATOM 813 O O . LEU A 1 102 ? -4.609 -9.609 4.242 1.00 88.06 102 LEU A O 1
ATOM 817 N N . THR A 1 103 ? -4.365 -9.687 6.478 1.00 87.81 103 THR A N 1
ATOM 818 C CA . THR A 1 103 ? -5.290 -10.792 6.737 1.00 87.81 103 THR A CA 1
ATOM 819 C C . THR A 1 103 ? -6.655 -10.236 7.143 1.00 87.81 103 THR A C 1
ATOM 821 O O . THR A 1 103 ? -6.748 -9.054 7.479 1.00 87.81 103 THR A O 1
ATOM 824 N N . PRO A 1 104 ? -7.727 -11.047 7.131 1.00 85.56 104 PRO A N 1
ATOM 825 C CA . PRO A 1 104 ? -9.039 -10.607 7.606 1.00 85.56 104 PRO A CA 1
ATOM 826 C C . PRO A 1 104 ? -8.999 -9.988 9.010 1.00 85.56 104 PRO A C 1
ATOM 828 O O . PRO A 1 104 ? -9.650 -8.981 9.252 1.00 85.56 104 PRO A O 1
ATOM 831 N N . GLU A 1 105 ? -8.177 -10.530 9.910 1.00 85.94 105 GLU A N 1
ATOM 832 C CA . GLU A 1 105 ? -8.037 -10.034 11.281 1.00 85.94 105 GLU A CA 1
ATOM 833 C C . GLU A 1 105 ? -7.449 -8.620 11.346 1.00 85.94 105 GLU A C 1
ATOM 835 O O . GLU A 1 105 ? -7.831 -7.844 12.220 1.00 85.94 105 GLU A O 1
ATOM 840 N N . ASP A 1 106 ? -6.569 -8.251 10.410 1.00 88.94 106 ASP A N 1
ATOM 841 C CA . ASP A 1 106 ? -6.029 -6.890 10.337 1.00 88.94 106 ASP A CA 1
ATOM 842 C C . ASP A 1 106 ? -7.120 -5.861 9.987 1.00 88.94 106 ASP A C 1
ATOM 844 O O . ASP A 1 106 ? -6.972 -4.682 10.299 1.00 88.94 106 ASP A O 1
ATOM 848 N N . PHE A 1 107 ? -8.225 -6.286 9.358 1.00 85.25 107 PHE A N 1
ATOM 849 C CA . PHE A 1 107 ? -9.353 -5.410 9.026 1.00 85.25 107 PHE A CA 1
ATOM 850 C C . PHE A 1 107 ? -10.332 -5.203 10.189 1.00 85.25 107 PHE A C 1
ATOM 852 O O . PHE A 1 107 ? -11.183 -4.319 10.110 1.00 85.25 107 PHE A O 1
ATOM 859 N N . ASN A 1 108 ? -10.175 -5.914 11.310 1.00 85.19 108 ASN A N 1
ATOM 860 C CA . ASN A 1 108 ? -11.018 -5.718 12.496 1.00 85.19 108 ASN A CA 1
ATOM 861 C C . ASN A 1 108 ? -10.846 -4.330 13.137 1.00 85.19 108 ASN A C 1
ATOM 863 O O . ASN A 1 108 ? -11.667 -3.918 13.954 1.00 85.19 108 ASN A O 1
ATOM 867 N N . VAL A 1 109 ? -9.789 -3.593 12.777 1.00 81.00 109 VAL A N 1
ATOM 868 C CA . VAL A 1 109 ? -9.574 -2.213 13.240 1.00 81.00 109 VAL A CA 1
ATOM 869 C C . VAL A 1 109 ? -10.501 -1.205 12.556 1.00 81.00 109 VAL A C 1
ATOM 871 O O . VAL A 1 109 ? -10.620 -0.081 13.033 1.00 81.00 109 VAL A O 1
ATOM 874 N N . PHE A 1 110 ? -11.153 -1.585 11.452 1.00 80.06 110 PHE A N 1
ATOM 875 C CA . PHE A 1 110 ? -12.037 -0.724 10.674 1.00 80.06 110 PHE A CA 1
ATOM 876 C C . PHE A 1 110 ? -13.484 -0.823 11.208 1.00 80.06 110 PHE A C 1
ATOM 878 O O . PHE A 1 110 ? -14.068 -1.908 11.177 1.00 80.06 110 PHE A O 1
ATOM 885 N N . PRO A 1 111 ? -14.118 0.291 11.632 1.00 70.00 111 PRO A N 1
ATOM 886 C CA . PRO A 1 111 ? -15.476 0.300 12.185 1.00 70.00 111 PRO A CA 1
ATOM 887 C C . PRO A 1 111 ? -16.534 -0.347 11.288 1.00 70.00 111 PRO A C 1
ATOM 889 O O . PRO A 1 111 ? -17.432 -1.017 11.787 1.00 70.00 111 PRO A O 1
ATOM 892 N N . ALA A 1 112 ? -16.396 -0.214 9.964 1.00 63.38 112 ALA A N 1
ATOM 893 C CA . ALA A 1 112 ? -17.317 -0.808 8.995 1.00 63.38 112 ALA A CA 1
ATOM 894 C C . ALA A 1 112 ? -17.370 -2.350 9.057 1.00 63.38 112 ALA A C 1
ATOM 896 O O . ALA A 1 112 ? -18.365 -2.944 8.650 1.00 63.38 112 ALA A O 1
ATOM 897 N N . PHE A 1 113 ? -16.318 -2.993 9.574 1.00 54.53 113 PHE A N 1
ATOM 898 C CA . PHE A 1 113 ? -16.236 -4.445 9.748 1.00 54.53 113 PHE A CA 1
ATOM 899 C C . PHE A 1 113 ? -16.572 -4.888 11.178 1.00 54.53 113 PHE A C 1
ATOM 901 O O . PHE A 1 113 ? -16.946 -6.039 11.375 1.00 54.53 113 PHE A O 1
ATOM 908 N N . ALA A 1 114 ? -16.510 -3.980 12.159 1.00 54.38 114 ALA A N 1
ATOM 909 C CA . ALA A 1 114 ? -16.918 -4.254 13.537 1.00 54.38 114 ALA A CA 1
ATOM 910 C C . ALA A 1 114 ? -18.449 -4.385 13.684 1.00 54.38 114 ALA A C 1
ATOM 912 O O . ALA A 1 114 ? -18.919 -5.189 14.483 1.00 54.38 114 ALA A O 1
ATOM 913 N N . ASP A 1 115 ? -19.226 -3.646 12.881 1.00 45.56 115 ASP A N 1
ATOM 914 C CA . ASP A 1 115 ? -20.699 -3.722 12.872 1.00 45.56 115 ASP A CA 1
ATOM 915 C C . ASP A 1 115 ? -21.253 -4.913 12.062 1.00 45.56 115 ASP A C 1
ATOM 917 O O . ASP A 1 115 ? -22.432 -5.244 12.175 1.00 45.56 115 ASP A O 1
ATOM 921 N N . ALA A 1 116 ? -20.430 -5.588 11.250 1.00 46.81 116 ALA A N 1
ATOM 922 C CA . ALA A 1 116 ? -20.861 -6.742 10.453 1.00 46.81 116 ALA A CA 1
ATOM 923 C C . ALA A 1 116 ? -21.016 -8.042 11.274 1.00 46.81 116 ALA A C 1
ATOM 925 O O . ALA A 1 116 ? -21.556 -9.023 10.759 1.00 46.81 116 ALA A O 1
ATOM 926 N N . GLU A 1 117 ? -20.572 -8.052 12.537 1.00 40.50 117 GLU A N 1
ATOM 927 C CA . GLU A 1 117 ? -20.720 -9.176 13.475 1.00 40.50 117 GLU A CA 1
ATOM 928 C C . GLU A 1 117 ? -21.821 -8.972 14.545 1.00 40.50 117 GLU A C 1
ATOM 930 O O . GLU A 1 117 ? -21.929 -9.800 15.454 1.00 40.50 117 GLU A O 1
ATOM 935 N N . ALA A 1 118 ? -22.646 -7.916 14.460 1.00 40.91 118 ALA A N 1
ATOM 936 C CA . ALA A 1 118 ? -23.685 -7.602 15.458 1.00 40.91 118 ALA A CA 1
ATOM 937 C C . ALA A 1 118 ? -25.093 -8.126 15.109 1.00 40.91 118 ALA A C 1
ATOM 939 O O . ALA A 1 118 ? -25.542 -7.966 13.950 1.00 40.91 118 ALA A O 1
#

Nearest PDB structures (foldseek):
  1ynb-assembly1_A  TM=4.009E-01  e=8.205E+00  Archaeoglobus fulgidus DSM 4304

Mean predicted aligned error: 5.24 Å

Secondary structure (DSSP, 8-state):
---PPPPTTS-HHHHHHHHHHHTTS--SSHHHHHHHHHHHHHTTT-HHHHHHHHHT-TTS-HHHHHHHHHHHHHHHHHHHHTT--TTTT-HHHHHHHHHSPPPGGGGGGSHHHHGGG-

Radius of gyration: 14.82 Å; Cα contacts (8 Å, |Δi|>4): 102; chains: 1; bounding box: 39×35×36 Å

Sequence (118 aa):
MSIERPEWDASCAVWQGYCDHLNTVKFSNADQMHTGFVAIMRERKHPEDLRLFVRGFAGHDPETVTAALRARYEIWVEAQDCGVDLKESALDVWAALATRPLTPEDFNVFPAFADAEA

Solvent-accessible surface area (backbone atoms only — not comparable to full-atom values): 6892 Å² total; per-residue (Å²): 132,84,79,72,82,74,62,93,86,56,53,70,69,59,52,49,54,50,52,55,56,34,58,70,61,63,34,95,36,41,69,59,42,47,52,50,45,54,17,60,79,37,29,94,83,38,55,60,49,41,55,57,54,36,68,68,46,80,96,57,58,52,59,52,46,49,49,36,49,49,58,50,42,52,54,53,49,52,32,45,77,61,73,33,52,37,85,78,78,34,54,65,50,39,44,36,60,21,60,45,79,79,53,78,74,58,48,59,74,38,57,84,54,56,61,74,78,111